Protein AF-A0A7J8VY88-F1 (afdb_monomer)

Nearest PDB structures (foldseek):
  7r47-assembly1_D  TM=9.725E-01  e=6.242E-05  Bos taurus
  8q47-assembly1_D  TM=9.737E-01  e=6.242E-05  Bos taurus
  7r4d-assembly1_D  TM=9.720E-01  e=7.166E-05  Bos taurus
  8e73-assembly1_S2  TM=9.785E-01  e=1.245E-04  Vigna radiata
  8bq6-assembly1_D  TM=9.758E-01  e=1.334E-04  Arabidopsis thaliana

Sequence (77 aa):
KCLDFCDYFLTGIVEYQKLITRNHIFLERVEGIGIIGGEEAINWGLSGPMLRASGIKWDLRKVDHYECYDEFDWEIQ

Structure (mmCIF, N/CA/C/O backbone):
data_AF-A0A7J8VY88-F1
#
_entry.id   AF-A0A7J8VY88-F1
#
loop_
_atom_site.group_PDB
_atom_site.id
_atom_site.type_symbol
_atom_site.label_atom_id
_atom_site.label_alt_id
_atom_site.label_comp_id
_atom_site.label_asym_id
_atom_site.label_entity_id
_atom_site.label_seq_id
_atom_site.pdbx_PDB_ins_code
_atom_site.Cartn_x
_atom_site.Cartn_y
_atom_site.Cartn_z
_atom_site.occupancy
_atom_site.B_iso_or_equiv
_atom_site.auth_seq_id
_atom_site.auth_comp_id
_atom_site.auth_asym_id
_atom_site.auth_atom_id
_atom_site.pdbx_PDB_model_num
ATOM 1 N N . LYS A 1 1 ? 15.159 2.931 -22.277 1.00 84.88 1 LYS A N 1
ATOM 2 C CA . LYS A 1 1 ? 14.697 4.117 -21.510 1.00 84.88 1 LYS A CA 1
ATOM 3 C C . LYS A 1 1 ? 13.778 3.733 -20.355 1.00 84.88 1 LYS A C 1
ATOM 5 O O . LYS A 1 1 ? 14.167 3.970 -19.226 1.00 84.88 1 LYS A O 1
ATOM 10 N N . CYS A 1 2 ? 12.590 3.159 -20.597 1.00 91.56 2 CYS A N 1
ATOM 11 C CA . CYS A 1 2 ? 11.687 2.782 -19.495 1.00 91.56 2 CYS A CA 1
ATOM 12 C C . CYS A 1 2 ? 12.243 1.634 -18.639 1.00 91.56 2 CYS A C 1
ATOM 14 O O . CYS A 1 2 ? 12.230 1.744 -17.423 1.00 91.56 2 CYS A O 1
ATOM 16 N N . LEU A 1 3 ? 12.789 0.584 -19.266 1.00 93.69 3 LEU A N 1
ATOM 17 C CA . LEU A 1 3 ? 13.416 -0.528 -18.537 1.00 93.69 3 LEU A CA 1
ATOM 18 C C . LEU A 1 3 ? 14.637 -0.062 -17.732 1.00 93.69 3 LEU A C 1
ATOM 20 O O . LEU A 1 3 ? 14.685 -0.289 -16.531 1.00 93.69 3 LEU A O 1
ATOM 24 N N . ASP A 1 4 ? 15.532 0.716 -18.352 1.00 94.50 4 ASP A N 1
ATOM 25 C CA . ASP A 1 4 ? 16.687 1.307 -17.654 1.00 94.50 4 ASP A CA 1
ATOM 26 C C . ASP A 1 4 ? 16.273 2.142 -16.424 1.00 94.50 4 ASP A C 1
ATOM 28 O O . ASP A 1 4 ? 16.975 2.172 -15.414 1.00 94.50 4 ASP A O 1
ATOM 32 N N . PHE A 1 5 ? 15.122 2.823 -16.491 1.00 95.25 5 PHE A N 1
ATOM 33 C CA . PHE A 1 5 ? 14.574 3.555 -15.349 1.00 95.25 5 PHE A CA 1
ATOM 34 C C . PHE A 1 5 ? 14.049 2.619 -14.256 1.00 95.25 5 PHE A C 1
ATOM 36 O O . PHE A 1 5 ? 14.293 2.889 -13.084 1.00 95.25 5 PHE A O 1
ATOM 43 N N . CYS A 1 6 ? 13.351 1.536 -14.611 1.00 93.88 6 CYS A N 1
ATOM 44 C CA . CYS A 1 6 ? 12.895 0.538 -13.642 1.00 93.88 6 CYS A CA 1
ATOM 45 C C . CYS A 1 6 ? 14.076 -0.037 -12.845 1.00 93.88 6 CYS A C 1
ATOM 47 O O . CYS A 1 6 ? 14.006 -0.084 -11.618 1.00 93.88 6 CYS A O 1
ATOM 49 N N . ASP A 1 7 ? 15.180 -0.375 -13.517 1.00 93.69 7 ASP A N 1
ATOM 50 C CA . ASP A 1 7 ? 16.387 -0.902 -12.865 1.00 93.69 7 ASP A CA 1
ATOM 51 C C . ASP A 1 7 ? 17.020 0.124 -11.911 1.00 93.69 7 ASP A C 1
ATOM 53 O O . ASP A 1 7 ? 17.378 -0.189 -10.771 1.00 93.69 7 ASP A O 1
ATOM 57 N N . TYR A 1 8 ? 17.104 1.385 -12.345 1.00 94.38 8 TYR A N 1
ATOM 58 C CA . TYR A 1 8 ? 17.592 2.480 -11.509 1.00 94.38 8 TYR A CA 1
ATOM 59 C C . TYR A 1 8 ? 16.694 2.722 -10.283 1.00 94.38 8 TYR A C 1
ATOM 61 O O . TYR A 1 8 ? 17.179 2.822 -9.152 1.00 94.38 8 TYR A O 1
ATOM 69 N N . PHE A 1 9 ? 15.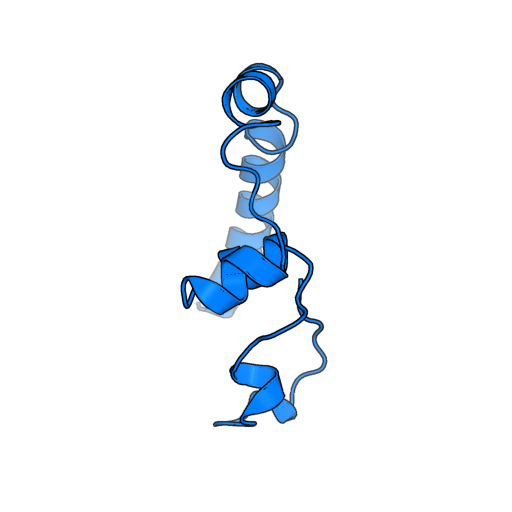377 2.795 -10.487 1.00 95.25 9 PHE A N 1
ATOM 70 C CA . PHE A 1 9 ? 14.417 3.168 -9.451 1.00 95.25 9 PHE A CA 1
ATOM 71 C C . PHE A 1 9 ? 14.298 2.113 -8.348 1.00 95.25 9 PHE A C 1
A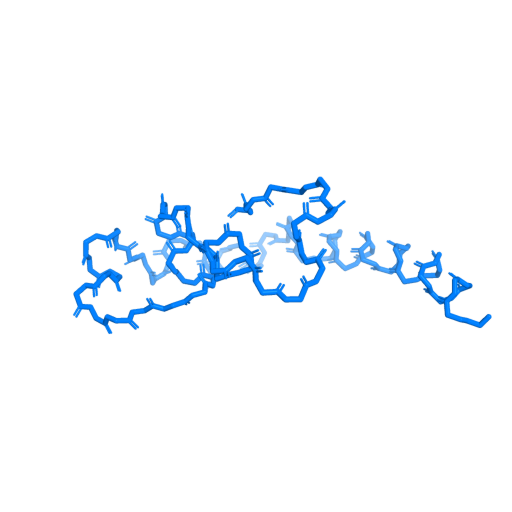TOM 73 O O . PHE A 1 9 ? 14.168 2.471 -7.176 1.00 95.25 9 PHE A O 1
ATOM 80 N N . LEU A 1 10 ? 14.411 0.825 -8.689 1.00 93.88 10 LEU A N 1
ATOM 81 C CA . LEU A 1 10 ? 14.418 -0.261 -7.704 1.00 93.88 10 LEU A CA 1
ATOM 82 C C . LEU A 1 10 ? 15.533 -0.092 -6.665 1.00 93.88 10 LEU A C 1
ATOM 84 O O . LEU A 1 10 ? 15.306 -0.321 -5.476 1.00 93.88 10 LEU A O 1
ATOM 88 N N . THR A 1 11 ? 16.707 0.386 -7.084 1.00 93.62 11 THR A N 1
ATOM 89 C CA . THR A 1 11 ? 17.810 0.685 -6.157 1.00 93.62 11 THR A CA 1
ATOM 90 C C . THR A 1 11 ? 17.447 1.844 -5.225 1.00 93.62 11 THR A C 1
ATOM 92 O O . THR A 1 11 ? 17.641 1.745 -4.013 1.00 93.62 11 THR A O 1
ATOM 95 N N . GLY A 1 12 ? 16.834 2.904 -5.760 1.00 94.19 12 GLY A N 1
ATOM 96 C CA . GLY A 1 12 ? 16.373 4.047 -4.967 1.00 94.19 12 GLY A CA 1
ATOM 97 C C . GLY A 1 12 ? 15.311 3.675 -3.926 1.00 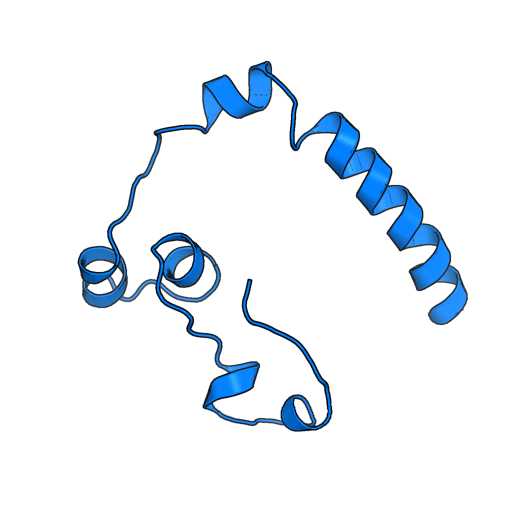94.19 12 GLY A C 1
ATOM 98 O O . GLY A 1 12 ? 15.371 4.145 -2.791 1.00 94.19 12 GLY A O 1
ATOM 99 N N . ILE A 1 13 ? 14.375 2.773 -4.250 1.00 94.81 13 ILE A N 1
ATOM 100 C CA . ILE A 1 13 ? 13.372 2.275 -3.287 1.00 94.81 13 ILE A CA 1
ATOM 101 C C . ILE A 1 13 ? 14.049 1.662 -2.052 1.00 94.81 13 ILE A C 1
ATOM 103 O O . ILE A 1 13 ? 13.629 1.929 -0.924 1.00 94.81 13 ILE A O 1
ATOM 107 N N . VAL A 1 14 ? 15.111 0.875 -2.244 1.00 94.12 14 VAL A N 1
ATOM 108 C CA . VAL A 1 14 ? 15.854 0.253 -1.137 1.00 94.12 14 VAL A CA 1
ATOM 109 C C . VAL A 1 14 ? 16.510 1.311 -0.246 1.00 94.12 14 VAL A C 1
ATOM 111 O O . VAL A 1 14 ? 16.540 1.160 0.977 1.00 94.12 14 VAL A O 1
ATOM 114 N N . GLU A 1 15 ? 17.018 2.396 -0.827 1.00 93.12 15 GLU A N 1
ATOM 115 C CA . GLU A 1 15 ? 17.583 3.518 -0.071 1.00 93.12 15 GLU A CA 1
ATOM 116 C C . GLU A 1 15 ? 16.512 4.245 0.754 1.00 93.12 15 GLU A C 1
ATOM 118 O O . GLU A 1 15 ? 16.710 4.473 1.951 1.00 93.12 15 GLU A O 1
ATOM 123 N N . TYR A 1 16 ? 15.341 4.519 0.168 1.00 93.50 16 TYR A N 1
ATOM 124 C CA . TYR A 1 16 ? 14.215 5.119 0.892 1.00 93.50 16 TYR A CA 1
ATOM 125 C C . TYR A 1 16 ? 13.717 4.231 2.039 1.00 93.50 16 TYR A C 1
ATOM 127 O O . TYR A 1 16 ? 13.462 4.728 3.139 1.00 93.50 16 TYR A O 1
ATOM 135 N N . GLN A 1 17 ? 13.630 2.915 1.827 1.00 92.62 17 GLN A N 1
ATOM 136 C CA . GLN A 1 17 ? 13.244 1.973 2.881 1.00 92.62 17 GLN A CA 1
ATOM 137 C C . GLN A 1 17 ? 14.237 1.970 4.047 1.00 92.62 17 GLN A C 1
ATOM 139 O O . GLN A 1 17 ? 13.824 1.967 5.207 1.00 92.62 17 GLN A O 1
ATOM 144 N N . LYS A 1 18 ? 15.546 2.026 3.765 1.00 90.62 18 LYS A N 1
ATOM 145 C CA . LYS A 1 18 ? 16.577 2.134 4.811 1.00 90.62 18 LYS A CA 1
ATOM 146 C C . LYS A 1 18 ? 16.435 3.418 5.628 1.00 90.62 18 LYS A C 1
ATOM 148 O O . LYS A 1 18 ? 16.669 3.390 6.832 1.00 90.62 18 LYS A O 1
ATOM 153 N N . LEU A 1 19 ? 16.046 4.520 4.988 1.00 91.75 19 LEU A N 1
ATOM 154 C CA . LEU A 1 19 ? 15.925 5.820 5.643 1.00 91.75 19 LEU A CA 1
ATOM 155 C C . LEU A 1 19 ? 14.657 5.957 6.499 1.00 91.75 19 LEU A C 1
ATOM 157 O O . LEU A 1 19 ? 14.697 6.651 7.515 1.00 91.75 19 LEU A O 1
ATOM 161 N N . ILE A 1 20 ? 13.542 5.337 6.090 1.00 92.69 20 ILE A N 1
ATOM 162 C CA . ILE A 1 20 ? 12.214 5.595 6.676 1.00 92.69 20 ILE A CA 1
ATOM 163 C C . ILE A 1 20 ? 11.658 4.382 7.429 1.00 92.69 20 ILE A C 1
ATOM 165 O O . ILE A 1 20 ? 11.252 4.518 8.579 1.00 92.69 20 ILE A O 1
ATOM 169 N N . THR A 1 21 ? 11.649 3.191 6.825 1.00 90.81 21 THR A N 1
ATOM 170 C CA . THR A 1 21 ? 10.851 2.046 7.309 1.00 90.81 21 THR A CA 1
ATOM 171 C C . THR A 1 21 ? 11.231 1.576 8.714 1.00 90.81 21 THR A C 1
ATOM 173 O O . THR A 1 21 ? 10.372 1.122 9.460 1.00 90.81 21 THR A O 1
ATOM 176 N N . ARG A 1 22 ? 12.510 1.677 9.090 1.00 90.00 22 ARG A N 1
ATOM 177 C CA . ARG A 1 22 ? 13.014 1.296 10.425 1.00 90.00 22 ARG A CA 1
ATOM 178 C C . ARG A 1 22 ? 13.562 2.479 11.217 1.00 90.00 22 ARG A C 1
ATOM 180 O O . ARG A 1 22 ? 14.320 2.298 12.166 1.00 90.00 22 ARG A O 1
ATOM 187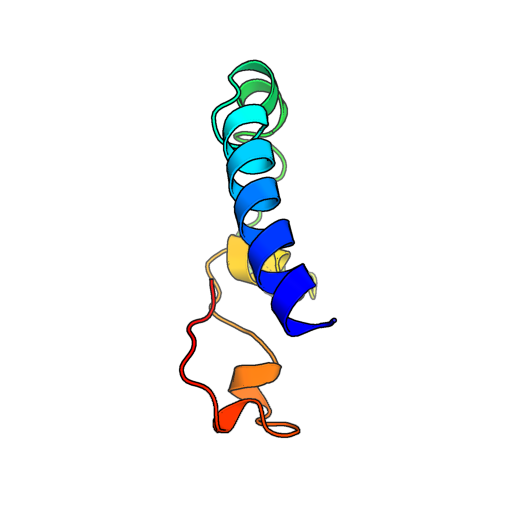 N N . ASN A 1 23 ? 13.223 3.694 10.805 1.00 94.44 23 ASN A N 1
ATOM 188 C CA . ASN A 1 23 ? 13.669 4.883 11.502 1.00 94.44 23 ASN A CA 1
ATOM 189 C C . ASN A 1 23 ? 12.870 5.041 12.793 1.00 94.44 23 ASN A C 1
ATOM 191 O O . ASN A 1 23 ? 11.658 5.233 12.755 1.00 94.44 23 ASN A O 1
ATOM 195 N N . HIS A 1 24 ? 13.561 4.978 13.926 1.00 93.94 24 HIS A N 1
ATOM 196 C CA . HIS A 1 24 ? 12.932 5.037 15.239 1.00 93.94 24 HIS A CA 1
ATOM 197 C C . HIS A 1 24 ? 12.115 6.318 15.443 1.00 93.94 24 HIS A C 1
ATOM 199 O O . HIS A 1 24 ? 10.966 6.234 15.854 1.00 93.94 24 HIS A O 1
ATOM 205 N N . ILE A 1 25 ? 12.647 7.474 15.029 1.00 94.69 25 ILE A N 1
ATOM 206 C CA . ILE A 1 25 ? 11.952 8.767 15.133 1.00 94.69 25 ILE A CA 1
ATOM 207 C C . ILE A 1 25 ? 10.667 8.758 14.298 1.00 94.69 25 ILE A C 1
ATOM 209 O O . ILE A 1 25 ? 9.669 9.372 14.666 1.00 94.69 25 ILE A O 1
ATOM 213 N N . PHE A 1 26 ? 10.688 8.090 13.143 1.00 94.88 26 PHE A N 1
ATOM 214 C CA . PHE A 1 26 ? 9.501 7.979 12.304 1.00 94.88 26 PHE 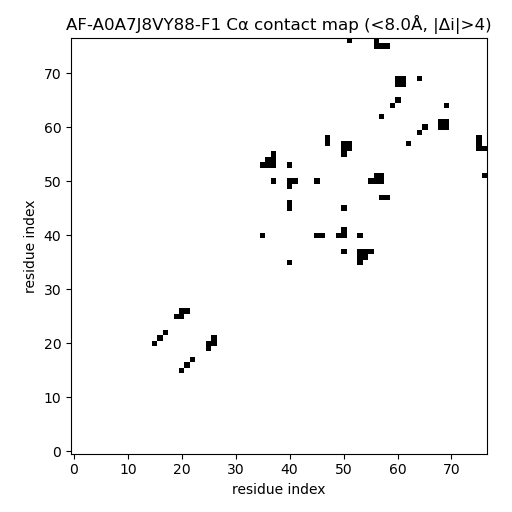A CA 1
ATOM 215 C C . PHE A 1 26 ? 8.462 7.059 12.944 1.00 94.88 26 PHE A C 1
ATOM 217 O O . PHE A 1 26 ? 7.305 7.452 13.048 1.00 94.88 26 PHE A O 1
ATOM 224 N N . LEU A 1 27 ? 8.880 5.883 13.419 1.00 94.44 27 LEU A N 1
ATOM 225 C CA . LEU A 1 27 ? 7.997 4.907 14.059 1.00 94.44 27 LEU A CA 1
ATOM 226 C C . LEU A 1 27 ? 7.341 5.474 15.321 1.00 94.44 27 LEU A C 1
ATOM 228 O O . LEU A 1 27 ? 6.121 5.432 15.422 1.00 94.44 27 LEU A O 1
ATOM 232 N N . GLU A 1 28 ? 8.102 6.124 16.204 1.00 95.81 28 GLU A N 1
ATOM 233 C CA . GLU A 1 28 ? 7.567 6.783 17.408 1.00 95.81 28 GLU A CA 1
ATOM 234 C C . GLU A 1 28 ? 6.477 7.820 17.100 1.00 95.81 28 GLU A C 1
ATOM 236 O O . GLU A 1 28 ? 5.621 8.104 17.935 1.00 95.81 28 GLU A O 1
ATOM 241 N N . ARG A 1 29 ? 6.503 8.407 15.899 1.00 95.19 29 ARG A N 1
ATOM 242 C CA . ARG A 1 29 ? 5.553 9.439 15.479 1.00 95.19 29 ARG A CA 1
ATOM 243 C C . ARG A 1 29 ? 4.295 8.913 14.807 1.00 95.19 29 ARG A C 1
ATOM 245 O O . ARG A 1 29 ? 3.376 9.708 14.617 1.00 95.19 29 ARG A O 1
ATOM 252 N N . VAL A 1 30 ? 4.274 7.658 14.367 1.00 94.94 30 VAL A N 1
ATOM 253 C CA . VAL A 1 30 ? 3.182 7.117 13.538 1.00 94.94 30 VAL A CA 1
ATOM 254 C C . VAL A 1 30 ? 2.599 5.821 14.090 1.00 94.94 30 VAL A C 1
ATOM 256 O O . VAL A 1 30 ? 1.437 5.520 13.827 1.00 94.94 30 VAL A O 1
ATOM 259 N N . GLU A 1 31 ? 3.372 5.054 14.855 1.00 93.69 31 GLU A N 1
ATOM 260 C CA . GLU A 1 31 ? 2.931 3.786 15.422 1.00 93.69 31 GLU A CA 1
ATOM 261 C C . GLU A 1 31 ? 1.871 4.015 16.510 1.00 93.69 31 GLU A C 1
ATOM 263 O O . GLU A 1 31 ? 2.016 4.866 17.386 1.00 93.69 31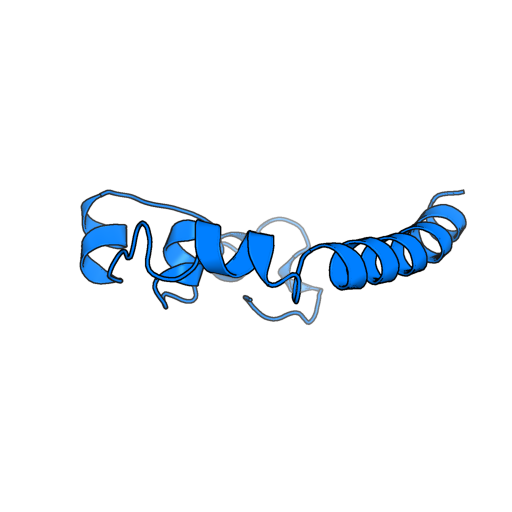 GLU A O 1
ATOM 268 N N . GLY A 1 32 ? 0.768 3.266 16.434 1.00 93.62 32 GLY A N 1
ATOM 269 C CA . GLY A 1 32 ? -0.343 3.353 17.388 1.00 93.62 32 GLY A CA 1
ATOM 270 C C . GLY A 1 32 ? -1.292 4.543 17.192 1.00 93.62 32 GLY A C 1
ATOM 271 O O . GLY A 1 32 ? -2.235 4.694 17.968 1.00 93.62 32 GLY A O 1
ATO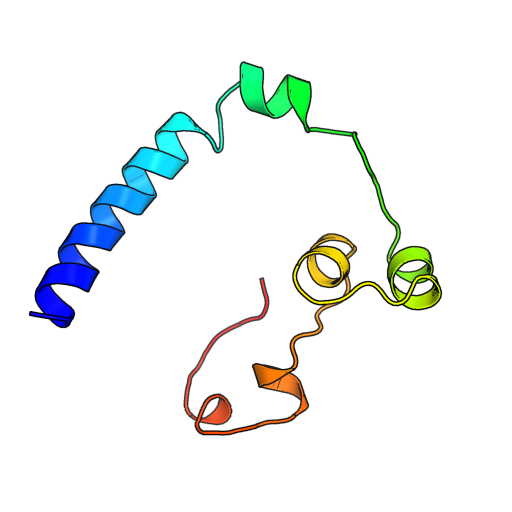M 272 N N . ILE A 1 33 ? -1.091 5.372 16.164 1.00 94.50 33 ILE A N 1
ATOM 273 C CA . ILE A 1 33 ? -1.949 6.527 15.864 1.00 94.50 33 ILE A CA 1
ATOM 274 C C . ILE A 1 33 ? -2.909 6.184 14.722 1.00 94.50 33 ILE A C 1
ATOM 276 O O . ILE A 1 33 ? -2.512 5.588 13.726 1.00 94.50 33 ILE A O 1
ATOM 280 N N . GLY A 1 34 ? -4.172 6.607 14.847 1.00 91.94 34 GLY A N 1
ATOM 281 C CA . GLY A 1 34 ? -5.164 6.459 13.776 1.00 91.94 34 GLY A CA 1
ATOM 282 C C . GLY A 1 34 ? -5.514 5.002 13.474 1.00 91.94 34 GLY A C 1
ATOM 283 O O . GLY A 1 34 ? -5.657 4.641 12.310 1.00 91.94 34 GLY A O 1
ATOM 284 N N . ILE A 1 35 ? -5.617 4.167 14.513 1.00 94.56 35 ILE A N 1
ATOM 285 C CA . ILE A 1 35 ? -6.055 2.774 14.386 1.00 94.56 35 ILE A CA 1
ATOM 286 C C . ILE A 1 35 ? -7.516 2.767 13.931 1.00 94.56 35 ILE A C 1
ATOM 288 O O . ILE A 1 35 ? -8.360 3.392 14.568 1.00 94.56 35 ILE A O 1
ATOM 292 N N . ILE A 1 36 ? -7.794 2.060 12.836 1.00 94.69 36 ILE A N 1
ATOM 293 C CA . ILE A 1 36 ? -9.132 1.901 12.263 1.00 94.69 36 ILE A CA 1
ATOM 294 C C . ILE A 1 36 ? -9.411 0.403 12.144 1.00 94.69 36 ILE A C 1
ATOM 296 O O . ILE A 1 36 ? -8.593 -0.341 11.598 1.00 94.69 36 ILE A O 1
ATOM 300 N N . GLY A 1 37 ? -10.546 -0.048 12.677 1.00 94.75 37 GLY A N 1
ATOM 301 C CA . GLY A 1 37 ? -10.997 -1.427 12.519 1.00 94.75 37 GLY A CA 1
ATOM 302 C C . GLY A 1 37 ? -11.592 -1.697 11.133 1.00 94.75 37 GLY A C 1
ATOM 303 O O . GLY A 1 37 ? -12.059 -0.788 10.449 1.00 94.75 37 GLY A O 1
ATOM 304 N N . GLY A 1 38 ? -11.643 -2.968 10.725 1.00 93.81 38 GLY A N 1
ATOM 305 C CA . GLY A 1 38 ? -12.242 -3.357 9.441 1.00 93.81 38 GLY A CA 1
ATOM 306 C C . GLY A 1 38 ? -13.714 -2.937 9.302 1.00 93.81 38 GLY A C 1
ATOM 307 O O . GLY A 1 38 ? -14.105 -2.389 8.274 1.00 93.81 38 GLY A O 1
ATOM 308 N N . GLU A 1 39 ? -14.527 -3.124 10.346 1.00 94.81 39 GLU A N 1
ATOM 309 C CA . GLU A 1 39 ? -15.942 -2.715 10.330 1.00 94.81 39 GLU A CA 1
ATOM 310 C C . GLU A 1 39 ? -16.105 -1.193 10.218 1.00 94.81 39 GLU A C 1
ATOM 312 O O . GLU A 1 39 ? -16.936 -0.713 9.450 1.00 94.81 39 GLU A O 1
ATOM 317 N N . GLU A 1 40 ? -15.286 -0.424 10.940 1.00 95.00 40 GLU A N 1
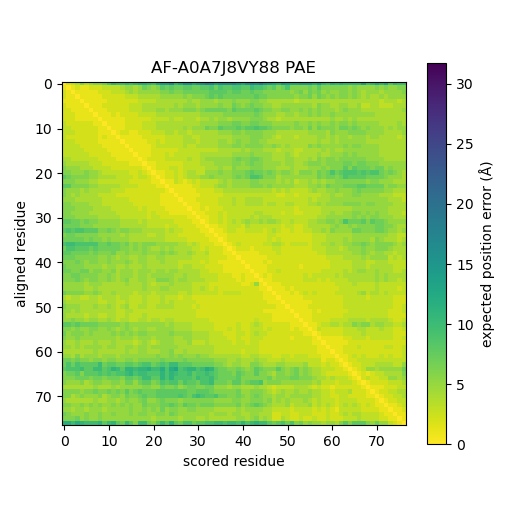ATOM 318 C CA . GLU A 1 40 ? -15.283 1.041 10.865 1.00 95.00 40 GLU A CA 1
ATOM 319 C C . GLU A 1 40 ? -14.880 1.516 9.468 1.00 95.00 40 GLU A C 1
ATOM 321 O O . GLU A 1 40 ? -15.543 2.381 8.898 1.00 95.00 40 GLU A O 1
ATOM 326 N N . ALA A 1 41 ? -13.852 0.897 8.878 1.00 95.44 41 ALA A N 1
ATOM 327 C CA . ALA A 1 41 ? -13.402 1.214 7.530 1.00 95.44 41 ALA A CA 1
ATOM 328 C C . ALA A 1 41 ? -14.512 1.014 6.486 1.00 95.44 41 ALA A C 1
ATOM 330 O O . ALA A 1 41 ? -14.673 1.858 5.604 1.00 95.44 41 ALA A O 1
ATOM 331 N N . ILE A 1 42 ? -15.307 -0.055 6.603 1.00 93.94 42 ILE A N 1
ATOM 332 C CA . ILE A 1 42 ? -16.455 -0.302 5.718 1.00 93.94 42 ILE A CA 1
ATOM 333 C C . ILE A 1 42 ? -17.565 0.720 5.976 1.00 93.94 42 ILE A C 1
ATOM 335 O O . ILE A 1 42 ? -18.064 1.335 5.034 1.00 93.94 42 ILE A O 1
ATOM 339 N N . ASN A 1 43 ? -17.933 0.933 7.241 1.00 96.62 43 ASN A N 1
ATOM 340 C CA . ASN A 1 43 ? -19.031 1.827 7.613 1.00 96.62 43 ASN A CA 1
ATOM 341 C C . ASN A 1 43 ? -18.764 3.287 7.220 1.00 96.62 43 ASN A C 1
ATOM 343 O O . ASN A 1 43 ? -19.694 4.013 6.872 1.00 96.62 43 ASN A O 1
ATOM 347 N N . TRP A 1 44 ? -17.505 3.723 7.253 1.00 96.00 44 TRP A N 1
ATOM 348 C CA . TRP A 1 44 ? -17.099 5.064 6.825 1.00 96.00 44 TRP A CA 1
ATOM 349 C C . TRP A 1 44 ? -16.832 5.171 5.320 1.00 96.00 44 TRP A C 1
ATOM 351 O O . TRP A 1 44 ? -16.523 6.258 4.835 1.00 96.00 44 TRP A O 1
ATOM 361 N N . GLY A 1 45 ? -16.948 4.070 4.570 1.00 94.38 45 GLY A N 1
ATOM 362 C CA . GLY A 1 45 ? -16.698 4.051 3.130 1.00 94.38 45 GLY A CA 1
ATOM 363 C C . GLY A 1 45 ? -15.232 4.303 2.766 1.00 94.38 45 GLY A C 1
ATOM 364 O O . GLY A 1 45 ? -14.947 4.892 1.721 1.00 94.38 45 GLY A O 1
ATOM 365 N N . LEU A 1 46 ? -14.291 3.892 3.622 1.00 95.50 46 LEU A N 1
ATOM 366 C CA . LEU A 1 46 ? -12.865 3.979 3.317 1.00 95.50 46 LEU A CA 1
ATOM 367 C C . LEU A 1 46 ? -12.512 3.036 2.162 1.00 95.50 46 LEU A C 1
ATOM 369 O O . LEU A 1 46 ? -13.107 1.976 1.989 1.00 95.50 46 LEU A O 1
ATOM 373 N N . SER A 1 47 ? -11.514 3.413 1.367 1.00 93.88 47 SER A N 1
ATOM 374 C CA . SER A 1 47 ? -11.116 2.660 0.176 1.00 93.88 47 SER A CA 1
ATOM 375 C C . SER A 1 47 ? -9.597 2.543 0.044 1.00 93.88 47 SER A C 1
ATOM 377 O O . SER A 1 47 ? -8.825 3.250 0.698 1.00 93.88 47 SER A O 1
ATOM 379 N N . GLY A 1 48 ? -9.160 1.604 -0.799 1.00 93.75 48 GLY A N 1
ATOM 380 C CA . GLY A 1 48 ? -7.754 1.440 -1.162 1.00 93.75 48 GLY A CA 1
ATOM 381 C C . GLY A 1 48 ? -6.858 1.067 0.032 1.00 93.75 48 GLY A C 1
ATOM 382 O O . GLY A 1 48 ? -7.184 0.125 0.758 1.00 93.75 48 GLY A O 1
ATOM 383 N N . PRO A 1 49 ? -5.721 1.763 0.248 1.00 94.38 49 PRO A N 1
ATOM 384 C CA . PRO A 1 49 ? -4.757 1.409 1.291 1.00 94.38 49 PRO A CA 1
ATOM 385 C C . PRO A 1 49 ? -5.326 1.403 2.710 1.00 94.38 49 PRO A C 1
ATOM 387 O O . PRO A 1 49 ? -4.917 0.568 3.504 1.00 94.38 49 PRO A O 1
ATOM 390 N N . MET A 1 50 ? -6.276 2.288 3.028 1.00 94.44 50 MET A N 1
ATOM 391 C CA . MET A 1 50 ? -6.859 2.358 4.375 1.00 94.44 50 MET A CA 1
ATOM 392 C C . MET A 1 50 ? -7.635 1.086 4.714 1.00 94.44 50 MET A C 1
ATOM 394 O O . MET A 1 50 ? -7.516 0.542 5.809 1.00 94.44 50 MET A O 1
ATOM 398 N N . LEU A 1 51 ? -8.394 0.581 3.744 1.00 94.62 51 LEU A N 1
ATOM 399 C CA . LEU A 1 51 ? -9.197 -0.623 3.899 1.00 94.62 51 LEU A CA 1
ATOM 400 C C . LEU A 1 51 ? -8.310 -1.882 3.953 1.00 94.62 51 LEU A C 1
ATOM 402 O O . LEU A 1 51 ? -8.534 -2.752 4.794 1.00 94.62 51 LEU A O 1
ATOM 406 N N . ARG A 1 52 ? -7.229 -1.916 3.158 1.00 94.75 52 ARG A N 1
ATOM 407 C CA . ARG A 1 52 ? -6.201 -2.972 3.225 1.00 94.75 52 ARG A CA 1
ATOM 408 C C . ARG A 1 52 ? -5.442 -2.987 4.547 1.00 94.75 52 ARG A C 1
ATOM 410 O O . ARG A 1 52 ? -5.322 -4.038 5.169 1.00 94.75 52 ARG A O 1
ATOM 417 N N . ALA A 1 53 ? -5.005 -1.822 5.021 1.00 93.12 53 ALA A N 1
ATOM 418 C CA . ALA A 1 53 ? -4.333 -1.679 6.312 1.00 93.12 53 ALA A CA 1
ATOM 419 C C . ALA A 1 53 ? -5.232 -2.095 7.490 1.00 93.12 53 ALA A C 1
ATOM 421 O O . ALA A 1 53 ? -4.731 -2.596 8.492 1.00 93.12 53 ALA A O 1
ATOM 422 N N . SER A 1 54 ? -6.554 -1.954 7.344 1.00 94.50 54 SER A N 1
ATOM 423 C CA . SER A 1 54 ? -7.551 -2.390 8.334 1.00 94.50 54 SER A CA 1
ATOM 424 C C . SER A 1 54 ? -7.846 -3.903 8.284 1.00 94.50 54 SER A C 1
ATOM 426 O O . SER A 1 54 ? -8.750 -4.380 8.969 1.00 94.50 54 SER A O 1
ATOM 428 N N . GLY A 1 55 ? -7.106 -4.672 7.473 1.00 91.12 55 GLY A N 1
ATOM 429 C CA . GLY A 1 55 ? -7.193 -6.134 7.383 1.00 91.12 55 GLY A CA 1
ATOM 430 C C . GLY A 1 55 ? -8.140 -6.672 6.306 1.00 91.12 55 GLY A C 1
ATOM 431 O O . GLY A 1 55 ? -8.298 -7.888 6.190 1.00 91.12 55 GLY A O 1
ATOM 432 N N . ILE A 1 56 ? -8.762 -5.807 5.499 1.00 92.44 56 ILE A N 1
ATOM 433 C CA . ILE A 1 56 ? -9.684 -6.233 4.443 1.00 92.44 56 ILE A CA 1
ATOM 434 C C . ILE A 1 56 ? -8.927 -6.331 3.115 1.00 92.44 56 ILE A C 1
ATOM 436 O O . ILE A 1 56 ? -8.532 -5.327 2.521 1.00 92.44 56 ILE A O 1
ATOM 440 N N . LYS A 1 57 ? -8.754 -7.558 2.613 1.00 92.38 57 LYS A N 1
ATOM 441 C CA . LYS A 1 57 ? -8.100 -7.835 1.324 1.00 92.38 57 LYS A CA 1
ATOM 442 C C . LYS A 1 57 ? -9.007 -7.470 0.147 1.00 92.38 57 LYS A C 1
ATOM 444 O O . LYS A 1 57 ? -9.649 -8.333 -0.443 1.00 92.38 57 LYS A O 1
ATOM 449 N N . TRP A 1 58 ? -9.059 -6.184 -0.183 1.00 91.88 58 TRP A N 1
ATOM 450 C CA . TRP A 1 58 ? -9.872 -5.656 -1.277 1.00 91.88 58 TRP A CA 1
ATOM 451 C C . TRP A 1 58 ? -9.060 -4.722 -2.176 1.00 91.88 58 TRP A C 1
ATOM 453 O O . TRP A 1 58 ? -8.431 -3.759 -1.724 1.00 91.88 58 TRP A O 1
ATOM 463 N N . ASP A 1 59 ? -9.093 -4.998 -3.475 1.00 93.56 59 ASP A N 1
ATOM 464 C CA . ASP A 1 59 ? -8.507 -4.156 -4.510 1.00 93.56 59 ASP A CA 1
ATOM 465 C C . ASP A 1 59 ? -9.306 -4.320 -5.805 1.00 93.56 59 ASP A C 1
ATOM 467 O O . ASP A 1 59 ? -9.513 -5.439 -6.275 1.00 93.56 59 ASP A O 1
ATOM 471 N N . LEU A 1 60 ? -9.748 -3.206 -6.390 1.00 91.75 60 LEU A N 1
ATOM 472 C CA . LEU A 1 60 ? -10.581 -3.220 -7.595 1.00 91.75 60 LEU A CA 1
ATOM 473 C C . LEU A 1 60 ? -9.888 -3.909 -8.774 1.00 91.75 60 LEU A C 1
ATOM 475 O O . LEU A 1 60 ? -10.559 -4.548 -9.574 1.00 91.75 60 LEU A O 1
ATOM 479 N N . ARG A 1 61 ? -8.553 -3.852 -8.845 1.00 92.25 61 ARG A N 1
ATOM 480 C CA . ARG A 1 61 ? -7.775 -4.486 -9.920 1.00 92.25 61 ARG A CA 1
ATOM 481 C C . ARG A 1 61 ? -7.829 -6.014 -9.879 1.00 92.25 61 ARG A C 1
ATOM 483 O O . ARG A 1 61 ? -7.547 -6.639 -10.887 1.00 92.25 61 ARG A O 1
ATOM 490 N N . LYS A 1 62 ? -8.153 -6.610 -8.725 1.00 89.88 62 LYS A N 1
ATOM 491 C CA . LYS A 1 62 ? -8.360 -8.063 -8.569 1.00 89.88 62 LYS A CA 1
ATOM 492 C C . LYS A 1 62 ? -9.829 -8.465 -8.527 1.00 89.88 62 LYS A C 1
ATOM 494 O O . LYS A 1 62 ? -10.119 -9.628 -8.751 1.00 89.88 62 LYS A O 1
ATOM 499 N N . VAL A 1 63 ? -10.724 -7.551 -8.156 1.00 90.69 63 VAL A N 1
ATOM 500 C CA . VAL A 1 63 ? -12.151 -7.855 -7.970 1.00 90.69 63 VAL A CA 1
ATOM 501 C C . VAL A 1 63 ? -12.953 -7.614 -9.244 1.00 90.69 63 VAL A C 1
ATOM 503 O O . VAL A 1 63 ? -13.810 -8.420 -9.585 1.00 90.69 63 VAL A O 1
ATOM 506 N N . ASP A 1 64 ? -12.709 -6.488 -9.914 1.00 89.62 64 ASP A N 1
ATOM 507 C CA . ASP A 1 64 ? -13.479 -6.057 -11.088 1.00 89.62 64 ASP A CA 1
ATOM 508 C C . ASP A 1 64 ? -12.794 -6.445 -12.404 1.00 89.62 64 ASP A C 1
ATOM 510 O O . ASP A 1 64 ? -13.345 -6.225 -13.477 1.00 89.62 64 ASP A O 1
ATOM 514 N N . HIS A 1 65 ? -11.598 -7.050 -12.325 1.00 87.19 65 HIS A N 1
ATOM 515 C CA . HIS A 1 65 ? -10.969 -7.728 -13.461 1.00 87.19 65 HIS A CA 1
ATOM 516 C C . HIS A 1 65 ? -10.822 -6.833 -14.712 1.00 87.19 65 HIS A C 1
ATOM 518 O O . HIS A 1 65 ? -10.940 -7.285 -15.850 1.00 87.19 65 HIS A O 1
ATOM 524 N N . TYR A 1 66 ? -10.614 -5.526 -14.515 1.00 89.81 66 TYR A N 1
ATOM 525 C CA . TYR A 1 66 ? -10.568 -4.569 -15.617 1.00 89.81 66 TYR A CA 1
ATOM 526 C C . TYR A 1 66 ? -9.188 -4.541 -16.295 1.00 89.81 66 TYR A C 1
ATOM 528 O O . TYR A 1 66 ? -8.161 -4.828 -15.679 1.00 89.81 66 TYR A O 1
ATOM 536 N N . GLU A 1 67 ? -9.161 -4.155 -17.575 1.00 92.00 67 GLU A N 1
ATOM 537 C CA . GLU A 1 67 ? -7.952 -4.146 -18.415 1.00 92.00 67 GLU A CA 1
ATOM 538 C C . GLU A 1 67 ? -7.241 -5.516 -18.436 1.00 92.00 67 GLU A C 1
ATOM 540 O O . GLU A 1 67 ? -7.888 -6.542 -18.611 1.00 92.00 67 GLU A O 1
ATOM 545 N N . CYS A 1 68 ? -5.913 -5.539 -18.322 1.00 92.56 68 CYS A N 1
ATOM 546 C CA . CYS A 1 68 ? -5.097 -6.751 -18.332 1.00 92.56 68 CYS A CA 1
ATOM 547 C C . CYS A 1 68 ? -4.586 -7.130 -16.932 1.00 92.56 68 CYS A C 1
ATOM 549 O O . CYS A 1 68 ? -3.635 -7.899 -16.818 1.00 92.56 68 CYS A O 1
ATOM 551 N N . TYR A 1 69 ? -5.185 -6.608 -15.849 1.00 90.81 69 TYR A N 1
ATOM 552 C CA . TYR A 1 69 ? -4.710 -6.882 -14.482 1.00 90.81 69 TYR A CA 1
ATOM 553 C C . TYR A 1 69 ? -4.784 -8.363 -14.083 1.00 90.81 69 TYR A C 1
ATOM 555 O O . TYR A 1 69 ? -4.008 -8.801 -13.228 1.00 90.81 69 TYR A O 1
ATOM 563 N N . ASP A 1 70 ? -5.661 -9.120 -14.740 1.00 91.00 70 ASP A N 1
ATOM 564 C CA . ASP A 1 70 ? -5.843 -10.563 -14.558 1.00 91.00 70 ASP A CA 1
ATOM 565 C C . ASP A 1 70 ? -4.771 -11.418 -15.216 1.00 91.00 70 ASP A C 1
ATOM 567 O O . ASP A 1 70 ? -4.593 -12.578 -14.850 1.00 91.00 70 ASP A O 1
ATOM 571 N N . GLU A 1 71 ? -4.039 -10.856 -16.175 1.00 93.88 71 GLU A N 1
ATOM 572 C CA . GLU A 1 71 ? -2.950 -11.557 -16.854 1.00 93.88 71 GLU A CA 1
ATOM 573 C C . GLU A 1 71 ? -1.675 -11.593 -15.994 1.00 93.88 71 GLU A C 1
ATOM 575 O O . GLU A 1 71 ? -0.733 -12.323 -16.308 1.00 93.88 71 GLU A O 1
ATOM 580 N N . PHE A 1 72 ? -1.636 -10.826 -14.897 1.00 91.50 72 PHE A N 1
ATOM 581 C CA . PHE A 1 72 ? -0.490 -10.741 -13.998 1.00 91.50 72 PHE A CA 1
ATOM 582 C C . PHE A 1 72 ? -0.706 -11.535 -12.707 1.00 91.50 72 PHE A C 1
ATOM 584 O O . PHE A 1 72 ? -1.737 -11.428 -12.034 1.00 91.50 72 PHE A O 1
ATOM 591 N N . ASP A 1 73 ? 0.338 -12.253 -12.297 1.00 91.38 73 ASP A N 1
ATOM 592 C CA . ASP A 1 73 ? 0.400 -12.898 -10.990 1.00 91.38 73 ASP A CA 1
ATOM 593 C C . ASP A 1 73 ? 0.911 -11.905 -9.933 1.00 91.38 73 ASP A C 1
ATOM 595 O O . ASP A 1 73 ? 2.056 -11.450 -9.977 1.00 91.38 73 ASP A O 1
ATOM 599 N N . TRP A 1 74 ? 0.025 -11.505 -9.021 1.00 92.19 74 TRP A N 1
ATOM 600 C CA . TRP A 1 74 ? 0.318 -10.565 -7.939 1.00 92.19 74 TRP A CA 1
ATOM 601 C C . TRP A 1 74 ? -0.694 -10.703 -6.805 1.00 92.19 74 TRP A C 1
ATOM 603 O O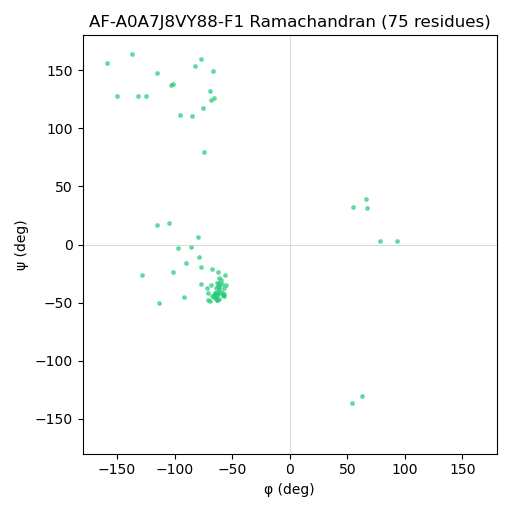 . TRP A 1 74 ? -1.837 -11.107 -7.025 1.00 92.19 74 TRP A O 1
ATOM 613 N N . GLU A 1 75 ? -0.284 -10.302 -5.604 1.00 90.62 75 GLU A N 1
ATOM 614 C CA . GLU A 1 75 ? -1.083 -10.394 -4.383 1.00 90.62 75 GLU A CA 1
ATOM 615 C C . GLU A 1 75 ? -1.418 -9.011 -3.823 1.00 90.62 75 GLU A C 1
ATOM 617 O O . GLU A 1 75 ? -0.634 -8.061 -3.922 1.00 90.62 75 GLU A O 1
ATOM 622 N N . ILE A 1 76 ? -2.589 -8.907 -3.196 1.00 90.00 76 ILE A N 1
ATOM 623 C CA . ILE A 1 76 ? -2.975 -7.707 -2.455 1.00 90.00 76 ILE A CA 1
ATOM 624 C C . ILE A 1 76 ? -2.083 -7.607 -1.209 1.00 90.00 76 ILE A C 1
ATOM 626 O O . ILE A 1 76 ? -2.032 -8.551 -0.418 1.00 90.00 76 ILE A O 1
ATOM 630 N N . GLN A 1 77 ? -1.394 -6.467 -1.063 1.00 79.62 77 GLN A N 1
ATOM 631 C CA . GLN A 1 77 ? -0.577 -6.124 0.111 1.00 79.62 77 GLN A CA 1
ATOM 632 C C . GLN A 1 77 ? -1.391 -6.062 1.401 1.00 79.62 77 GLN A C 1
ATOM 634 O O . GLN A 1 77 ? -2.511 -5.497 1.358 1.00 79.62 77 GLN A O 1
#

InterPro domains:
  IPR001135 NADH-quinone oxidoreductase, subunit D [PF00346] (2-76)
  IPR022885 NAD(P)H-quinone oxidoreductase subunit D/H [PTHR11993] (4-77)
  IPR029014 [NiFe]-hydrogenase, large subunit [G3DSA:1.10.645.10] (1-77)
  IPR029014 [NiFe]-hydrogenase, large subunit [SSF56762] (2-76)

Secondary structure (DSSP, 8-state):
-HHHHHHHHHHHHHHHHHHHTT-HHHHHHHTTSS---HHHHHHTT--THHHHHTT----HHHHS--TTGGGS-----

Solvent-accessible surface area (backbone atoms only — not comparable to full-atom values): 4812 Å² total; per-residue (Å²): 108,71,66,62,46,53,63,54,48,58,56,50,51,54,54,52,43,66,64,48,78,76,26,62,76,54,44,74,72,51,64,93,58,87,81,58,52,48,68,55,29,58,76,70,66,51,61,58,69,62,26,26,74,28,70,41,92,60,52,64,58,76,72,67,54,52,88,68,49,72,80,52,93,80,77,87,114

Foldseek 3Di:
DVVVVVVVVVVVVVVVCVVAVPDPVNCVVPPPPPQDALVRCVVVVPDDPVNVVNVDQDDCLVVVVPDCSVVDDDGRD

Mean predicted aligned error: 4.13 Å

pLDDT: mean 92.93, std 2.55, range [79.62, 96.62]

Organism: NCBI:txid34286

Radius of gyration: 16.67 Å; Cα contacts (8 Å, |Δi|>4): 42; chains: 1; bounding box: 37×22×39 Å